Protein AF-A0A8E1C0Y0-F1 (afdb_monomer)

Structure (mmCIF, N/CA/C/O backbone):
data_AF-A0A8E1C0Y0-F1
#
_entry.id   AF-A0A8E1C0Y0-F1
#
loop_
_atom_site.group_PDB
_atom_site.id
_atom_site.type_symbol
_atom_site.label_atom_id
_atom_site.label_alt_id
_atom_site.label_comp_id
_atom_site.label_asym_id
_atom_site.label_entity_id
_atom_site.label_seq_id
_atom_site.pdbx_PDB_ins_code
_atom_site.Cartn_x
_atom_site.Cartn_y
_atom_site.Cartn_z
_atom_site.occupancy
_atom_site.B_iso_or_equiv
_atom_site.auth_seq_id
_atom_site.auth_comp_id
_atom_site.auth_asym_id
_atom_site.auth_atom_id
_atom_site.pdbx_PDB_model_num
ATOM 1 N N . MET A 1 1 ? 5.637 -16.250 0.867 1.00 78.00 1 MET A N 1
ATOM 2 C CA . MET A 1 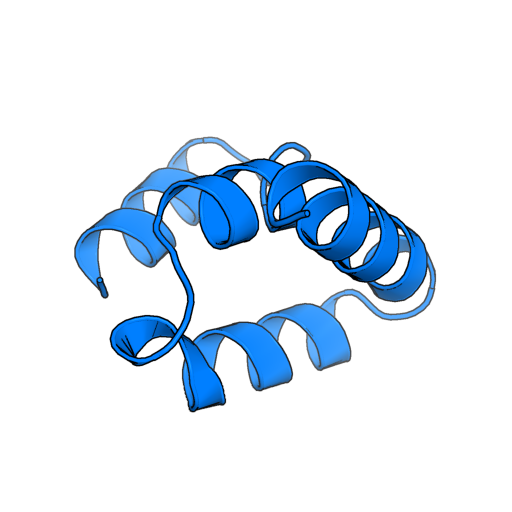1 ? 5.076 -15.705 -0.391 1.00 78.00 1 MET A CA 1
ATOM 3 C C . MET A 1 1 ? 4.724 -14.213 -0.304 1.00 78.00 1 MET A C 1
ATOM 5 O O . MET A 1 1 ? 5.229 -13.450 -1.111 1.00 78.00 1 MET A O 1
ATOM 9 N N . HIS A 1 2 ? 3.981 -13.744 0.709 1.00 92.81 2 HIS A N 1
ATOM 10 C CA . HIS A 1 2 ? 3.525 -12.337 0.804 1.00 92.81 2 HIS A CA 1
ATOM 11 C C . HIS A 1 2 ? 4.611 -11.243 0.799 1.00 92.81 2 HIS A C 1
ATOM 13 O O . HIS A 1 2 ? 4.367 -10.156 0.284 1.00 92.81 2 HIS A O 1
ATOM 19 N N . LYS A 1 3 ? 5.805 -11.510 1.350 1.00 92.69 3 LYS A N 1
ATOM 20 C CA . LYS A 1 3 ? 6.918 -10.538 1.351 1.00 92.69 3 LYS A CA 1
ATOM 21 C C . LYS A 1 3 ? 7.433 -10.256 -0.061 1.00 92.69 3 LYS A C 1
ATOM 23 O O . LYS A 1 3 ? 7.594 -9.099 -0.424 1.00 92.69 3 LYS A O 1
ATOM 28 N N . ALA A 1 4 ? 7.625 -11.315 -0.850 1.00 96.25 4 ALA A N 1
ATOM 29 C CA . ALA A 1 4 ? 8.119 -11.211 -2.218 1.00 96.25 4 ALA A CA 1
ATOM 30 C C . ALA A 1 4 ? 7.151 -10.406 -3.093 1.00 96.25 4 ALA A C 1
ATOM 32 O O . ALA A 1 4 ? 7.581 -9.506 -3.801 1.00 96.25 4 ALA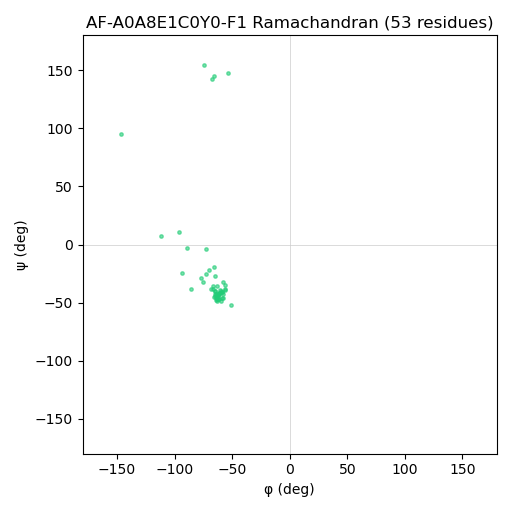 A O 1
ATOM 33 N N . ILE A 1 5 ? 5.840 -10.649 -2.973 1.00 95.88 5 ILE A N 1
ATOM 34 C CA . ILE A 1 5 ? 4.854 -9.891 -3.756 1.00 95.88 5 ILE A CA 1
ATOM 35 C C . ILE A 1 5 ? 4.799 -8.423 -3.304 1.00 95.88 5 ILE A C 1
ATOM 37 O O . ILE A 1 5 ? 4.723 -7.530 -4.139 1.00 95.88 5 ILE A O 1
ATOM 41 N N . GLY A 1 6 ? 4.918 -8.151 -1.998 1.00 96.31 6 GLY A N 1
ATOM 42 C CA . GLY A 1 6 ? 5.051 -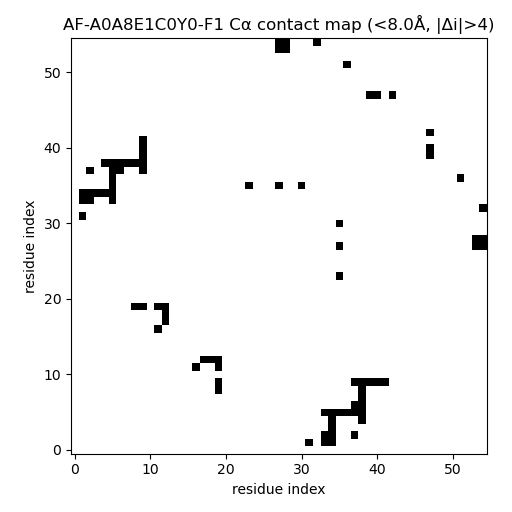6.780 -1.496 1.00 96.31 6 GLY A CA 1
ATOM 43 C C . GLY A 1 6 ? 6.287 -6.060 -2.051 1.00 96.31 6 GLY A C 1
ATOM 44 O O . GLY A 1 6 ? 6.195 -4.898 -2.434 1.00 96.31 6 GLY A O 1
ATOM 45 N N . TRP A 1 7 ? 7.427 -6.750 -2.167 1.00 96.56 7 TRP A N 1
ATOM 46 C CA . TRP A 1 7 ? 8.617 -6.197 -2.821 1.00 96.56 7 TRP A CA 1
ATOM 47 C C . TRP A 1 7 ? 8.395 -5.939 -4.309 1.00 96.56 7 TRP A C 1
ATOM 49 O O . TRP A 1 7 ? 8.744 -4.863 -4.774 1.00 96.56 7 TRP A O 1
ATOM 59 N N . MET A 1 8 ? 7.769 -6.865 -5.038 1.00 96.19 8 MET A N 1
ATOM 60 C CA . MET A 1 8 ? 7.474 -6.671 -6.462 1.00 96.19 8 MET A CA 1
ATOM 61 C C . MET A 1 8 ? 6.546 -5.475 -6.703 1.00 96.19 8 MET A C 1
ATOM 63 O O . MET A 1 8 ? 6.806 -4.683 -7.603 1.00 96.19 8 MET A O 1
ATOM 67 N N . LEU A 1 9 ? 5.513 -5.296 -5.872 1.00 96.06 9 LEU A N 1
ATOM 68 C CA . LEU A 1 9 ? 4.628 -4.127 -5.934 1.00 96.06 9 LEU A CA 1
ATOM 69 C C . LEU A 1 9 ? 5.387 -2.825 -5.675 1.00 96.06 9 LEU A C 1
ATOM 71 O O . LEU A 1 9 ? 5.190 -1.845 -6.385 1.00 96.06 9 LEU A O 1
ATOM 75 N N . ARG A 1 10 ? 6.293 -2.826 -4.695 1.00 95.69 10 ARG A N 1
ATOM 76 C CA . ARG A 1 10 ? 7.151 -1.673 -4.421 1.00 95.69 10 ARG A CA 1
ATOM 77 C C . ARG A 1 10 ? 8.052 -1.342 -5.609 1.00 95.69 10 ARG A C 1
ATOM 79 O O . ARG A 1 10 ? 8.180 -0.175 -5.954 1.00 95.69 10 ARG A O 1
ATOM 86 N N . GLU A 1 11 ? 8.685 -2.341 -6.224 1.00 96.06 11 GLU A N 1
ATOM 87 C CA . GLU A 1 11 ? 9.538 -2.121 -7.398 1.00 96.06 11 GLU A CA 1
ATOM 88 C C . GLU A 1 11 ? 8.732 -1.605 -8.597 1.00 96.06 11 GLU A C 1
ATOM 90 O O . GLU A 1 11 ? 9.176 -0.676 -9.265 1.00 96.06 11 GLU A O 1
ATOM 95 N N . ALA A 1 12 ? 7.520 -2.123 -8.823 1.00 94.31 12 ALA A N 1
ATOM 96 C CA . ALA A 1 12 ? 6.610 -1.588 -9.835 1.00 94.31 12 ALA A CA 1
ATOM 97 C C . ALA A 1 12 ? 6.223 -0.124 -9.544 1.00 94.31 12 ALA A C 1
ATOM 99 O O . ALA A 1 12 ? 6.268 0.718 -10.440 1.00 94.31 12 ALA A O 1
ATOM 100 N N . GLY A 1 13 ? 5.941 0.205 -8.279 1.00 94.56 13 GLY A N 1
ATOM 101 C CA . GLY A 1 13 ? 5.607 1.562 -7.844 1.00 94.56 13 GLY A CA 1
ATOM 102 C C . GLY A 1 13 ? 6.741 2.578 -7.968 1.00 94.56 13 GLY A C 1
ATOM 103 O O . GLY A 1 13 ? 6.468 3.768 -8.049 1.00 94.56 13 GLY A O 1
ATOM 104 N N . LYS A 1 14 ? 8.009 2.150 -8.058 1.00 93.25 14 LYS A N 1
ATOM 105 C CA . LYS A 1 14 ? 9.114 3.074 -8.382 1.00 93.25 14 LYS A CA 1
ATOM 106 C C . LYS A 1 14 ? 8.996 3.649 -9.793 1.00 93.25 14 LYS A C 1
ATOM 108 O O . LYS A 1 14 ? 9.531 4.720 -10.053 1.00 93.25 14 LYS A O 1
ATOM 113 N N . LYS A 1 15 ? 8.355 2.914 -10.707 1.00 93.38 15 LYS A N 1
ATOM 114 C CA . LYS A 1 15 ? 8.137 3.344 -12.091 1.00 93.38 15 LYS A CA 1
ATOM 115 C C . LYS A 1 15 ? 6.875 4.194 -12.221 1.00 93.38 15 LYS A C 1
ATOM 117 O O . LYS A 1 15 ? 6.877 5.149 -12.988 1.00 93.38 15 LYS A O 1
ATOM 122 N N . ASP A 1 16 ? 5.827 3.839 -11.482 1.00 94.19 16 ASP A N 1
ATOM 123 C CA . ASP A 1 16 ? 4.567 4.580 -11.433 1.00 94.19 16 ASP A CA 1
ATOM 124 C C . ASP A 1 16 ? 3.944 4.477 -10.032 1.00 94.19 16 ASP A C 1
ATOM 126 O O . ASP A 1 16 ? 3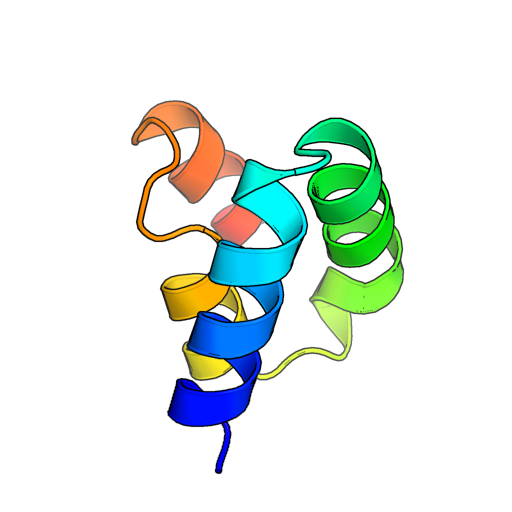.254 3.510 -9.689 1.00 94.19 16 ASP A O 1
ATOM 130 N N . GLU A 1 17 ? 4.222 5.479 -9.197 1.00 92.75 17 GLU A N 1
ATOM 131 C CA . GLU A 1 17 ? 3.725 5.520 -7.820 1.00 92.75 17 GLU A CA 1
ATOM 132 C C . GLU A 1 17 ? 2.203 5.680 -7.781 1.00 92.75 17 GLU A C 1
ATOM 134 O O . GLU A 1 17 ? 1.536 5.071 -6.943 1.00 92.75 17 GLU A O 1
ATOM 139 N N . LYS A 1 18 ? 1.636 6.441 -8.725 1.00 93.62 18 LYS A N 1
ATOM 1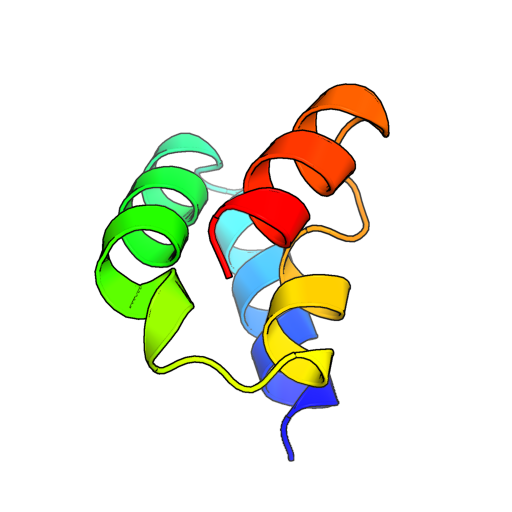40 C CA . LYS A 1 18 ? 0.194 6.678 -8.796 1.00 93.62 18 LYS A CA 1
ATOM 141 C C . LYS A 1 18 ? -0.548 5.376 -9.079 1.00 93.62 18 LYS A C 1
ATOM 143 O O . LYS A 1 18 ? -1.498 5.050 -8.373 1.00 93.62 18 LYS A O 1
ATOM 148 N N . GLN A 1 19 ? -0.068 4.590 -10.040 1.00 95.50 19 GLN A N 1
ATOM 149 C CA . GLN A 1 19 ? -0.652 3.287 -10.347 1.00 95.50 19 GLN A CA 1
ATOM 150 C C . GLN A 1 19 ? -0.537 2.304 -9.171 1.00 95.50 19 GLN A C 1
ATOM 152 O O . GLN A 1 19 ? -1.462 1.521 -8.938 1.00 95.50 19 GLN A O 1
ATOM 157 N N . LEU A 1 20 ? 0.559 2.348 -8.401 1.00 95.75 20 LEU A N 1
ATOM 158 C CA . LEU A 1 20 ? 0.667 1.565 -7.168 1.00 95.75 20 LEU A CA 1
ATOM 159 C C . LEU A 1 20 ? -0.391 2.001 -6.149 1.00 95.75 20 LEU A C 1
ATOM 161 O O . LEU A 1 20 ? -1.057 1.141 -5.579 1.00 95.75 20 LEU A O 1
ATOM 165 N N . ILE A 1 21 ? -0.563 3.304 -5.919 1.00 94.06 21 ILE A N 1
ATOM 166 C CA . ILE A 1 21 ? -1.565 3.820 -4.978 1.00 94.06 21 ILE A CA 1
ATOM 167 C C . ILE A 1 21 ? -2.971 3.381 -5.402 1.00 94.06 21 ILE A C 1
ATOM 169 O O . ILE A 1 21 ? -3.671 2.783 -4.588 1.00 94.06 21 ILE A O 1
ATOM 173 N N . ASP A 1 22 ? -3.343 3.560 -6.672 1.00 95.56 22 ASP A N 1
ATOM 174 C CA . ASP A 1 22 ? -4.651 3.150 -7.202 1.00 95.56 22 ASP A CA 1
ATOM 175 C C . ASP A 1 22 ? -4.896 1.639 -7.022 1.00 95.56 22 ASP A C 1
ATOM 177 O O . ASP A 1 22 ? -5.991 1.199 -6.655 1.00 95.56 22 ASP A O 1
ATOM 181 N N . PHE A 1 23 ? -3.862 0.818 -7.247 1.00 96.06 23 PHE A N 1
ATOM 182 C CA . PHE A 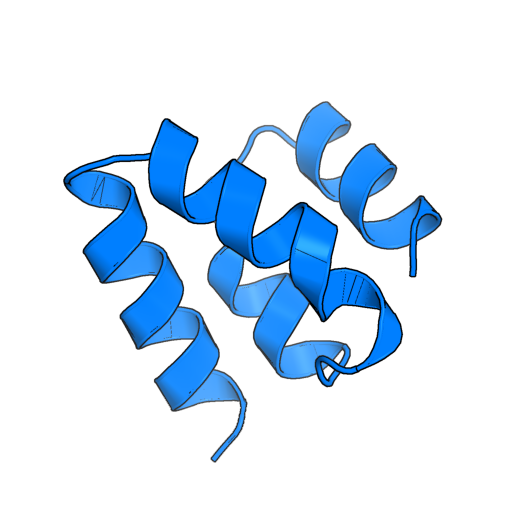1 23 ? -3.922 -0.623 -7.008 1.00 96.06 23 PHE A CA 1
ATOM 183 C C . PHE A 1 23 ? -4.124 -0.942 -5.523 1.00 96.06 23 PHE A C 1
ATOM 185 O O . PHE A 1 23 ? -4.977 -1.762 -5.173 1.00 96.06 23 PHE A O 1
ATOM 192 N N . LEU A 1 24 ? -3.343 -0.306 -4.646 1.00 95.06 24 LEU A N 1
ATOM 193 C CA . LEU A 1 24 ? -3.433 -0.522 -3.209 1.00 95.06 24 LEU A CA 1
ATOM 194 C C . LEU A 1 24 ? -4.814 -0.129 -2.697 1.00 95.06 24 LEU A C 1
ATOM 196 O O . LEU A 1 24 ? -5.413 -0.935 -2.001 1.00 95.06 24 LEU A O 1
ATOM 200 N N . GLU A 1 25 ? -5.350 1.033 -3.076 1.00 93.62 25 GLU A N 1
ATOM 201 C CA . GLU A 1 25 ? -6.684 1.477 -2.656 1.00 93.62 25 GLU A CA 1
ATOM 202 C C . GLU A 1 25 ? -7.789 0.518 -3.106 1.00 93.62 25 GLU A C 1
ATOM 204 O O . GLU A 1 25 ? -8.691 0.213 -2.325 1.00 93.62 25 GLU A O 1
ATOM 209 N N . ARG A 1 26 ? -7.689 -0.029 -4.323 1.00 95.94 26 ARG A N 1
ATOM 210 C CA . ARG A 1 26 ? -8.670 -0.987 -4.847 1.00 95.94 26 ARG A CA 1
ATOM 211 C C . ARG A 1 26 ? -8.675 -2.319 -4.096 1.00 95.94 26 ARG A C 1
ATOM 213 O O . ARG A 1 26 ? -9.739 -2.901 -3.905 1.00 95.94 26 ARG A O 1
ATOM 220 N N . TYR A 1 27 ? -7.506 -2.820 -3.694 1.00 95.75 27 TYR A N 1
ATOM 221 C CA . TYR A 1 27 ? -7.362 -4.177 -3.148 1.00 95.75 27 TYR A CA 1
ATOM 222 C C . TYR A 1 27 ? -7.003 -4.223 -1.659 1.00 95.75 27 TYR A C 1
ATOM 224 O O . TYR A 1 27 ? -6.757 -5.305 -1.116 1.00 95.75 27 TYR A O 1
ATOM 232 N N . ILE A 1 28 ? -6.994 -3.082 -0.965 1.00 94.56 28 ILE A N 1
ATOM 233 C CA . ILE A 1 28 ? -6.423 -2.976 0.381 1.00 94.56 28 ILE A CA 1
ATOM 234 C C . ILE A 1 28 ? -7.029 -3.961 1.386 1.00 94.56 28 ILE A C 1
ATOM 236 O O . ILE A 1 28 ? -6.289 -4.556 2.176 1.00 94.56 28 ILE A O 1
ATOM 240 N N . LEU A 1 29 ? -8.343 -4.182 1.312 1.00 94.06 29 LEU A N 1
ATOM 241 C CA . LEU A 1 29 ? -9.100 -5.056 2.212 1.00 94.06 29 LEU A CA 1
ATOM 242 C C . LEU A 1 29 ? -8.823 -6.546 1.963 1.00 94.06 29 LEU A C 1
ATOM 244 O O . LEU A 1 29 ? -8.943 -7.359 2.872 1.00 94.06 29 LEU A O 1
ATOM 248 N N . GLN A 1 30 ? -8.410 -6.908 0.747 1.00 94.81 30 GLN A N 1
ATOM 249 C CA . GLN A 1 30 ? -8.124 -8.292 0.351 1.00 94.81 30 GLN A CA 1
ATOM 250 C C . GLN A 1 30 ? -6.643 -8.649 0.526 1.00 94.81 30 GLN A C 1
ATOM 252 O O . GLN A 1 30 ? -6.281 -9.816 0.677 1.00 94.81 30 GLN A O 1
ATOM 257 N N . MET A 1 31 ? -5.756 -7.650 0.510 1.00 94.19 31 MET A N 1
ATOM 258 C CA . MET A 1 31 ? -4.324 -7.886 0.655 1.00 94.19 31 MET A CA 1
ATOM 259 C C . MET A 1 31 ? -3.987 -8.444 2.051 1.00 94.19 31 MET A C 1
ATOM 261 O O . MET A 1 31 ? -4.516 -7.986 3.057 1.00 94.19 31 MET A O 1
ATOM 265 N N . PRO A 1 32 ? -3.005 -9.337 2.192 1.00 95.94 32 PRO A N 1
ATOM 266 C CA . PRO A 1 32 ? -2.450 -9.676 3.502 1.00 95.94 32 PRO A CA 1
ATOM 267 C C . PRO A 1 32 ? -1.686 -8.491 4.118 1.00 95.94 32 PRO A C 1
ATOM 269 O O . PRO A 1 32 ? -0.969 -7.770 3.420 1.00 95.94 32 PRO A O 1
ATOM 272 N N . ARG A 1 33 ? -1.774 -8.288 5.442 1.00 94.69 33 ARG A N 1
ATOM 273 C CA . ARG A 1 33 ? -1.121 -7.148 6.137 1.00 94.69 33 ARG A CA 1
ATOM 274 C C . ARG A 1 33 ? 0.389 -7.092 5.897 1.00 94.69 33 ARG A C 1
ATOM 276 O O . ARG A 1 33 ? 0.944 -6.016 5.697 1.00 94.69 33 ARG A O 1
ATOM 283 N N . THR A 1 34 ? 1.050 -8.249 5.849 1.00 95.19 34 THR A N 1
ATOM 284 C CA . THR A 1 34 ? 2.485 -8.336 5.548 1.00 95.19 34 THR A CA 1
ATOM 285 C C . THR A 1 34 ? 2.806 -7.825 4.145 1.00 95.19 34 THR A C 1
ATOM 287 O O . THR A 1 34 ? 3.763 -7.076 3.993 1.00 95.19 34 THR A O 1
ATOM 290 N N . MET A 1 35 ? 2.007 -8.188 3.138 1.00 96.62 35 MET A N 1
ATOM 291 C CA . MET A 1 35 ? 2.197 -7.759 1.748 1.00 96.62 35 MET A CA 1
ATOM 292 C C . MET A 1 35 ? 2.058 -6.241 1.617 1.00 96.62 35 MET A C 1
ATOM 294 O O . MET A 1 35 ? 2.953 -5.595 1.078 1.00 96.62 35 MET A O 1
ATOM 298 N N . LEU A 1 36 ? 0.985 -5.679 2.188 1.00 96.38 36 LEU A N 1
ATOM 299 C CA . LEU A 1 36 ? 0.730 -4.238 2.186 1.00 96.38 36 LEU A CA 1
ATOM 300 C C . LEU A 1 36 ? 1.882 -3.465 2.834 1.00 96.38 36 LEU A C 1
ATOM 302 O O . LEU A 1 36 ? 2.381 -2.511 2.251 1.00 96.38 36 LEU A O 1
ATOM 306 N N . ARG A 1 37 ? 2.363 -3.923 3.998 1.00 95.75 37 ARG A N 1
ATOM 307 C CA . ARG A 1 37 ? 3.474 -3.281 4.715 1.00 95.75 37 ARG A CA 1
ATOM 308 C C . ARG A 1 37 ? 4.753 -3.202 3.876 1.00 95.75 37 ARG A C 1
ATOM 310 O O . ARG A 1 37 ? 5.442 -2.192 3.930 1.00 95.75 37 ARG A O 1
ATOM 317 N N . TYR A 1 38 ? 5.074 -4.259 3.129 1.00 96.81 38 TYR A N 1
ATOM 318 C CA . TYR A 1 38 ? 6.254 -4.272 2.259 1.00 96.81 38 TYR A CA 1
ATOM 319 C C . TYR A 1 38 ? 6.062 -3.441 0.982 1.00 96.81 38 TYR A C 1
ATOM 321 O O . TYR A 1 38 ? 7.030 -2.840 0.518 1.00 96.81 38 TYR A O 1
ATOM 329 N N . ALA A 1 39 ? 4.837 -3.361 0.449 1.00 96.56 39 ALA A N 1
ATOM 330 C CA . ALA A 1 39 ? 4.517 -2.531 -0.715 1.00 96.56 39 ALA A CA 1
ATOM 331 C 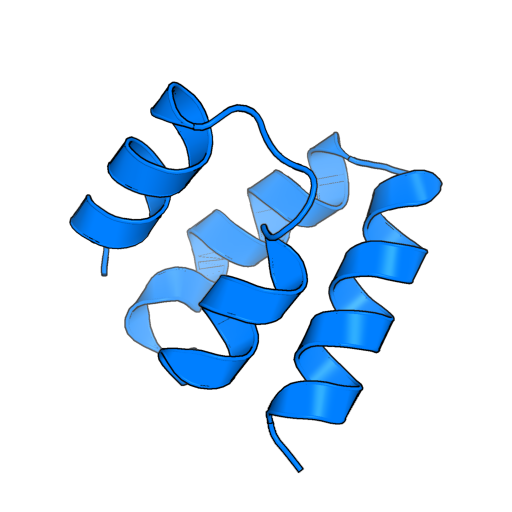C . ALA A 1 39 ? 4.683 -1.028 -0.421 1.00 96.56 39 ALA A C 1
ATOM 333 O O . ALA A 1 39 ? 5.238 -0.305 -1.240 1.00 96.56 39 ALA A O 1
ATOM 334 N N . ILE A 1 40 ? 4.286 -0.579 0.776 1.00 95.81 40 ILE A N 1
ATOM 335 C CA . ILE A 1 40 ? 4.346 0.837 1.189 1.00 95.81 40 ILE A CA 1
ATOM 336 C C . ILE A 1 40 ? 5.595 1.197 1.999 1.00 95.81 40 ILE A C 1
ATOM 338 O O . ILE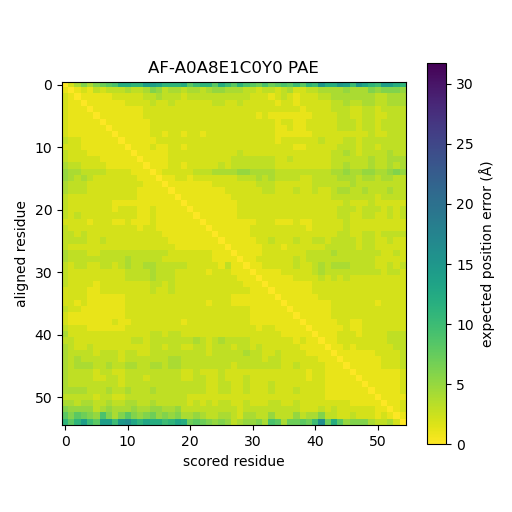 A 1 40 ? 5.657 2.264 2.599 1.00 95.81 40 ILE A O 1
ATOM 342 N N . GLU A 1 41 ? 6.597 0.319 2.075 1.00 94.75 41 GLU A N 1
ATOM 343 C CA . GLU A 1 41 ? 7.736 0.480 2.993 1.00 94.75 41 GLU A CA 1
ATOM 344 C C . GLU A 1 41 ? 8.480 1.815 2.801 1.00 94.75 41 GLU A C 1
ATOM 346 O O . GLU A 1 41 ? 8.928 2.416 3.780 1.00 94.75 41 GLU A O 1
ATOM 351 N N . LYS A 1 42 ? 8.568 2.287 1.551 1.00 93.50 42 LYS A N 1
ATOM 352 C CA . LYS A 1 42 ? 9.271 3.517 1.153 1.00 93.50 42 LYS A CA 1
ATOM 353 C C . LYS A 1 42 ? 8.408 4.779 1.190 1.00 93.50 42 LYS A C 1
ATOM 355 O O . LYS A 1 42 ? 8.939 5.856 0.952 1.00 93.50 42 LYS A O 1
ATOM 360 N N . PHE A 1 43 ? 7.120 4.662 1.503 1.00 92.94 43 PHE A N 1
ATOM 361 C CA . PHE A 1 43 ? 6.246 5.825 1.606 1.00 92.94 43 PHE A CA 1
ATOM 362 C C . PHE A 1 43 ? 6.524 6.611 2.896 1.00 92.94 43 PHE A C 1
ATOM 364 O O . PHE A 1 43 ? 6.968 6.017 3.891 1.00 92.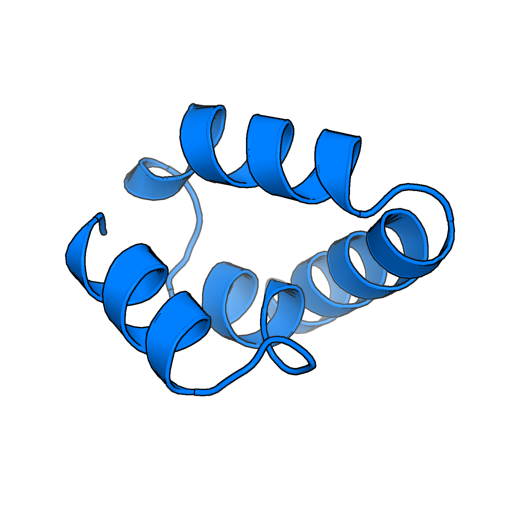94 43 PHE A O 1
ATOM 371 N N . PRO A 1 44 ? 6.225 7.923 2.912 1.00 94.62 44 PRO A N 1
ATOM 372 C CA . PRO A 1 44 ? 6.272 8.726 4.127 1.00 94.62 44 PRO A CA 1
ATOM 373 C C . PRO A 1 44 ? 5.434 8.101 5.244 1.00 94.62 44 PRO A C 1
ATOM 375 O O . PRO A 1 44 ? 4.406 7.467 4.995 1.00 94.62 44 PRO A O 1
ATOM 378 N N . GLU A 1 45 ? 5.855 8.283 6.494 1.00 93.75 45 GLU A N 1
ATOM 379 C CA . GLU A 1 45 ? 5.211 7.632 7.637 1.00 93.75 45 GLU A CA 1
ATOM 380 C C . GLU A 1 45 ? 3.718 7.964 7.758 1.00 93.75 45 GLU A C 1
ATOM 382 O O . GLU A 1 45 ? 2.914 7.056 7.968 1.00 93.75 45 GLU A O 1
ATOM 387 N N . GLU A 1 46 ? 3.363 9.232 7.550 1.00 94.19 46 GLU A N 1
ATOM 388 C CA . GLU A 1 46 ? 1.989 9.745 7.477 1.00 94.19 46 GLU A CA 1
ATOM 389 C C . GLU A 1 46 ? 1.137 8.928 6.492 1.00 94.19 46 GLU A C 1
ATOM 391 O O . GLU A 1 46 ? 0.093 8.376 6.843 1.00 94.19 46 GLU A O 1
ATOM 396 N N . VAL A 1 47 ? 1.638 8.755 5.265 1.00 90.94 47 VAL A N 1
ATOM 397 C CA . VAL A 1 47 ? 0.953 8.014 4.199 1.00 90.94 47 VAL A CA 1
ATOM 398 C C . VAL A 1 47 ? 0.803 6.543 4.577 1.00 90.94 47 VAL A C 1
ATOM 400 O O . VAL A 1 47 ? -0.272 5.965 4.414 1.00 90.94 47 VAL A O 1
ATOM 403 N N . ARG A 1 48 ? 1.849 5.926 5.142 1.00 93.88 48 ARG A N 1
ATOM 404 C CA . ARG A 1 48 ? 1.780 4.526 5.587 1.00 93.88 48 ARG A CA 1
ATOM 405 C C . ARG A 1 48 ? 0.731 4.329 6.674 1.00 93.88 48 ARG A C 1
ATOM 407 O O . ARG A 1 48 ? 0.009 3.338 6.619 1.00 93.88 48 ARG A O 1
ATOM 414 N N . LYS A 1 49 ? 0.643 5.240 7.649 1.00 93.38 49 LYS A N 1
ATOM 415 C CA . LYS A 1 49 ? -0.366 5.184 8.719 1.00 93.38 49 LYS A CA 1
ATOM 416 C C . LYS A 1 49 ? -1.771 5.294 8.140 1.00 93.38 49 LYS A C 1
ATOM 418 O O . LYS A 1 49 ? -2.595 4.438 8.446 1.00 93.38 49 LYS A O 1
ATOM 423 N N . ASN A 1 50 ? -2.000 6.245 7.238 1.00 92.06 50 ASN A N 1
ATOM 424 C CA . ASN A 1 50 ? -3.292 6.415 6.573 1.00 92.06 50 ASN A CA 1
ATOM 425 C C . ASN A 1 50 ? -3.704 5.152 5.801 1.00 92.06 50 ASN A C 1
ATOM 427 O O . ASN A 1 50 ? -4.821 4.666 5.947 1.00 92.06 50 ASN A O 1
ATOM 431 N N . ILE A 1 51 ? -2.787 4.562 5.029 1.00 91.88 51 ILE A N 1
ATOM 432 C CA . ILE A 1 51 ? -3.046 3.316 4.293 1.00 91.88 51 ILE A CA 1
ATOM 433 C C . ILE A 1 51 ? -3.301 2.149 5.263 1.00 91.88 51 ILE A C 1
ATOM 435 O O . ILE A 1 51 ? -4.222 1.367 5.063 1.00 91.88 51 ILE A O 1
ATOM 439 N N . LEU A 1 52 ? -2.529 2.021 6.344 1.00 90.62 52 LEU A N 1
ATOM 440 C CA . LEU A 1 52 ? -2.711 0.942 7.323 1.00 90.62 52 LEU A CA 1
ATOM 441 C C . LEU A 1 52 ? -3.978 1.079 8.175 1.00 90.62 52 LEU A C 1
ATOM 443 O O . LEU A 1 52 ? -4.412 0.067 8.715 1.00 90.62 52 LEU A O 1
ATOM 447 N N . GLN A 1 53 ? -4.537 2.282 8.313 1.00 90.81 53 GLN A N 1
ATOM 448 C CA . GLN A 1 53 ? -5.835 2.523 8.955 1.00 90.81 53 GLN A CA 1
ATOM 449 C C . GLN A 1 53 ? -7.011 2.152 8.046 1.00 90.81 53 GLN A C 1
ATOM 451 O O . GLN A 1 53 ? -8.058 1.753 8.542 1.00 90.81 53 GLN A O 1
ATOM 456 N N . LYS A 1 54 ? -6.838 2.246 6.720 1.00 86.50 54 LYS A N 1
ATOM 457 C CA . LYS A 1 54 ? -7.837 1.820 5.722 1.00 86.50 54 LYS A CA 1
ATOM 458 C C . LYS A 1 54 ? -7.972 0.288 5.608 1.00 86.50 54 LYS A C 1
ATOM 460 O O . LYS A 1 54 ? -8.790 -0.183 4.822 1.00 86.50 54 LYS A O 1
ATOM 465 N N . LYS A 1 55 ? -7.156 -0.483 6.335 1.00 79.31 55 LYS A N 1
ATOM 466 C CA . LYS A 1 55 ? -7.152 -1.949 6.351 1.00 79.31 55 LYS A CA 1
ATOM 467 C C . LYS A 1 55 ? -7.536 -2.493 7.719 1.00 79.31 55 LYS A C 1
ATOM 469 O O . LYS A 1 55 ? -8.447 -3.342 7.741 1.00 79.31 55 LYS A O 1
#

Solvent-accessible surface area (backbone atoms only — not comparable to full-atom values): 3083 Å² total; per-residue (Å²): 113,51,58,61,55,8,46,51,48,30,58,52,22,75,78,39,52,66,61,39,50,56,50,44,70,74,42,43,80,77,51,56,72,65,18,53,53,43,35,43,61,87,50,56,68,70,60,42,51,56,56,61,70,71,88

pLDDT: mean 93.82, std 3.49, range [78.0, 96.81]

Foldseek 3Di:
DLLVLLQVLLVVCVVPVPVSVVVCLVCVVVRDPNNLCSVCVPPDPVVSVVSSVSD

Organism: NCBI:txid1462938

Secondary structure (DSSP, 8-state):
-HHHHHHHHHHHHTT-HHHHHHHHHHHTTTS-HHHHHHHTTTS-HHHHHHHHH--

Radius of gyration: 9.89 Å; Cα contacts (8 Å, |Δi|>4): 43; chains: 1; bounding box: 19×25×21 Å

InterPro domains:
  IPR014825 DNA alkylation repair enzyme [PF08713] (1-43)
  IPR016024 Armadillo-type fold [SSF48371] (2-45)

Mean predicted aligned error: 2.4 Å

Sequence (55 aa):
MHKAIGWMLREAGKKDEKQLIDFLERYILQMPRTMLRYAIEKFPEEVRKNILQKK